Protein AF-A0A8J4BAT3-F1 (afdb_monomer_lite)

Foldseek 3Di:
DWPLVVQQVVLLVQCVPQDDDVSNLVSLVSLLVSLDVVNGPGAADDQVVCLVRLLVSLVVQLPDGDLVSLLSVLQSLLSNLQRHLYPSSLVSSVVSLVSQCPDPDVSSVVSSVVSVVSSVVSVVVNVVVCDDPDDPPPDDDDD

Organism: NCBI:txid51714

Radius of gyration: 18.03 Å; chains: 1; bounding box: 40×25×73 Å

Structure (mmCIF, N/CA/C/O backbone):
data_AF-A0A8J4BAT3-F1
#
_entry.id   AF-A0A8J4BAT3-F1
#
loop_
_atom_site.group_PDB
_atom_site.id
_atom_site.type_symbol
_atom_site.label_atom_id
_atom_site.label_alt_id
_atom_site.label_comp_id
_atom_site.label_asym_id
_atom_site.label_entity_id
_atom_site.label_seq_id
_atom_site.pdbx_PDB_ins_code
_atom_site.Cartn_x
_atom_site.Cartn_y
_atom_site.Cartn_z
_atom_site.occupancy
_atom_site.B_iso_or_equiv
_atom_site.auth_seq_id
_atom_site.auth_comp_id
_atom_site.auth_asym_id
_atom_site.auth_atom_id
_atom_site.pdbx_PDB_model_num
ATOM 1 N N . MET A 1 1 ? 23.578 3.776 -5.104 1.00 40.59 1 MET A N 1
ATOM 2 C CA . MET A 1 1 ? 22.374 3.358 -4.352 1.00 40.59 1 MET A CA 1
ATOM 3 C C . MET A 1 1 ? 21.469 4.572 -4.241 1.00 40.59 1 MET A C 1
ATOM 5 O O . MET A 1 1 ? 21.945 5.602 -3.787 1.00 40.59 1 MET A O 1
ATOM 9 N N . THR A 1 2 ? 20.240 4.503 -4.755 1.00 49.38 2 THR A N 1
ATOM 10 C CA . THR A 1 2 ? 19.296 5.637 -4.777 1.00 49.38 2 THR A CA 1
ATOM 11 C C . THR A 1 2 ? 18.924 6.069 -3.351 1.00 49.38 2 THR A C 1
ATOM 13 O O . THR A 1 2 ? 18.876 5.228 -2.456 1.00 49.38 2 THR A O 1
ATOM 16 N N . ALA A 1 3 ? 18.657 7.359 -3.107 1.00 52.66 3 ALA A N 1
ATOM 17 C CA . ALA A 1 3 ? 18.306 7.875 -1.771 1.00 52.66 3 ALA A CA 1
ATOM 18 C C . ALA A 1 3 ? 17.098 7.147 -1.137 1.00 52.66 3 ALA A C 1
ATOM 20 O O . ALA A 1 3 ? 17.026 6.953 0.077 1.00 52.66 3 ALA A O 1
ATOM 21 N N . ILE A 1 4 ? 16.202 6.651 -1.989 1.00 54.69 4 ILE A N 1
ATOM 22 C CA . ILE A 1 4 ? 15.075 5.770 -1.677 1.00 54.69 4 ILE A CA 1
ATOM 23 C C . ILE A 1 4 ? 15.504 4.475 -0.969 1.00 54.69 4 ILE A C 1
ATOM 25 O O . ILE A 1 4 ? 14.880 4.084 0.017 1.00 54.69 4 ILE A O 1
ATOM 29 N N . HIS A 1 5 ? 16.582 3.825 -1.423 1.00 51.94 5 HIS A N 1
ATOM 30 C CA . HIS A 1 5 ? 17.094 2.591 -0.811 1.00 51.94 5 HIS A CA 1
ATOM 31 C C . HIS A 1 5 ? 17.607 2.791 0.613 1.00 51.94 5 HIS A C 1
ATOM 33 O O . HIS A 1 5 ? 17.673 1.830 1.371 1.00 51.94 5 HIS A O 1
ATOM 39 N N . ILE A 1 6 ? 17.982 4.018 0.971 1.00 55.94 6 ILE A N 1
ATOM 40 C CA . ILE A 1 6 ? 18.502 4.352 2.299 1.00 55.94 6 ILE A CA 1
ATOM 41 C C . ILE A 1 6 ? 17.352 4.762 3.229 1.00 55.94 6 ILE A C 1
ATOM 43 O O . ILE A 1 6 ? 17.382 4.457 4.418 1.00 55.94 6 ILE A O 1
ATOM 47 N N . ARG A 1 7 ? 16.316 5.427 2.696 1.00 64.00 7 ARG A N 1
ATOM 48 C CA . ARG A 1 7 ? 15.205 5.982 3.486 1.00 64.00 7 ARG A CA 1
ATOM 49 C C . ARG A 1 7 ? 14.048 5.014 3.722 1.00 64.00 7 ARG A C 1
ATOM 51 O O . ARG A 1 7 ? 13.457 5.053 4.795 1.00 64.00 7 ARG A O 1
ATOM 58 N N . LEU A 1 8 ? 13.711 4.150 2.764 1.00 69.31 8 LEU A N 1
ATOM 59 C CA . LEU A 1 8 ? 12.570 3.239 2.913 1.00 69.31 8 LEU A CA 1
ATOM 60 C C . LEU A 1 8 ? 12.765 2.154 3.987 1.00 69.31 8 LEU A C 1
ATOM 62 O O . LEU A 1 8 ? 11.829 1.958 4.759 1.00 69.31 8 LEU A O 1
ATOM 66 N N . PRO A 1 9 ? 13.924 1.469 4.108 1.00 70.94 9 PRO A N 1
ATOM 67 C CA . PRO A 1 9 ? 14.098 0.431 5.128 1.00 70.94 9 PRO A CA 1
ATOM 68 C C . PRO A 1 9 ? 13.812 0.893 6.571 1.00 70.94 9 PRO A C 1
ATOM 70 O O . PRO A 1 9 ? 13.026 0.224 7.243 1.00 70.94 9 PRO A O 1
ATOM 73 N N . PRO A 1 10 ? 14.354 2.028 7.067 1.00 75.62 10 PRO A N 1
ATOM 74 C CA . PRO A 1 10 ? 14.059 2.475 8.428 1.00 75.62 10 PRO A CA 1
ATOM 75 C C . PRO A 1 10 ? 12.598 2.906 8.610 1.00 75.62 10 PRO A C 1
ATOM 77 O O . PRO A 1 10 ? 12.048 2.720 9.690 1.00 75.62 10 PRO A O 1
ATOM 80 N N . LEU A 1 11 ? 11.939 3.429 7.570 1.00 77.62 11 LEU A N 1
ATOM 81 C CA . LEU A 1 11 ? 10.518 3.793 7.632 1.00 77.62 11 LEU A CA 1
ATOM 82 C C . LEU A 1 11 ? 9.598 2.564 7.652 1.00 77.62 11 LEU A C 1
ATOM 84 O O . LEU A 1 11 ? 8.587 2.558 8.350 1.00 77.62 11 LEU A O 1
ATOM 88 N N . VAL A 1 12 ? 9.963 1.507 6.923 1.00 78.00 12 VAL A N 1
ATOM 89 C CA . VAL A 1 12 ? 9.281 0.207 6.982 1.00 78.00 12 VAL A CA 1
ATOM 90 C C . VAL A 1 12 ? 9.428 -0.410 8.374 1.00 78.00 12 VAL A C 1
ATOM 92 O O . VAL A 1 12 ? 8.456 -0.941 8.907 1.00 78.00 12 VAL A O 1
ATOM 95 N N . GLU A 1 13 ? 10.608 -0.308 8.992 1.00 78.81 13 GLU A N 1
ATOM 96 C CA . GLU A 1 13 ? 10.821 -0.789 10.361 1.00 78.81 13 GLU A CA 1
ATOM 97 C C . GLU A 1 13 ? 10.030 0.030 11.387 1.00 78.81 13 GLU A C 1
ATOM 99 O O . GLU A 1 13 ? 9.460 -0.525 12.327 1.00 78.81 13 GLU A O 1
ATOM 104 N N . LEU A 1 14 ? 9.929 1.345 11.177 1.00 80.00 14 LEU A N 1
ATOM 105 C CA . LEU A 1 14 ? 9.112 2.237 11.998 1.00 80.00 14 LEU A CA 1
ATOM 106 C C . LEU A 1 14 ? 7.631 1.855 11.904 1.00 80.00 14 LEU A C 1
ATOM 108 O O . LEU A 1 14 ? 6.964 1.764 12.926 1.00 80.00 14 LEU A O 1
ATOM 112 N N . LEU A 1 15 ? 7.133 1.530 10.707 1.00 79.31 15 LEU A N 1
ATOM 113 C CA . LEU A 1 15 ? 5.771 1.021 10.536 1.00 79.31 15 LEU A CA 1
ATOM 114 C C . LEU A 1 15 ? 5.573 -0.354 11.194 1.00 79.31 15 LEU A C 1
ATOM 116 O O . LEU A 1 15 ? 4.536 -0.600 11.803 1.00 79.31 15 LEU A O 1
ATOM 120 N N . ARG A 1 16 ? 6.563 -1.250 11.107 1.00 80.00 16 ARG A N 1
ATOM 121 C CA . ARG A 1 16 ? 6.492 -2.584 11.728 1.00 80.00 16 ARG A CA 1
ATOM 122 C C . ARG A 1 16 ? 6.463 -2.508 13.255 1.00 80.00 16 ARG A C 1
ATOM 124 O O . ARG A 1 16 ? 5.759 -3.297 13.882 1.00 80.00 16 ARG A O 1
ATOM 131 N N . SER A 1 17 ? 7.221 -1.575 13.827 1.00 81.44 17 SER A N 1
ATOM 132 C CA . SER A 1 17 ? 7.344 -1.349 15.272 1.00 81.44 17 SER A CA 1
ATOM 133 C C . SER A 1 17 ? 6.321 -0.357 15.839 1.00 81.44 17 SER A C 1
ATOM 135 O O . SER A 1 17 ? 6.226 -0.216 17.059 1.00 81.44 17 SER A O 1
ATOM 137 N N . ALA A 1 18 ? 5.533 0.304 14.984 1.00 79.75 18 ALA A N 1
ATOM 138 C CA . ALA A 1 18 ? 4.502 1.242 15.403 1.00 79.75 18 ALA A CA 1
ATOM 139 C C . ALA A 1 18 ? 3.421 0.534 16.230 1.00 79.75 18 ALA A C 1
ATOM 141 O O . ALA A 1 18 ? 2.691 -0.333 15.740 1.00 79.75 18 ALA A O 1
ATOM 142 N N . SER A 1 19 ? 3.302 0.946 17.493 1.00 77.81 19 SER A N 1
ATOM 143 C CA . SER A 1 19 ? 2.234 0.524 18.394 1.00 77.81 19 SER A CA 1
ATOM 144 C C . SER A 1 19 ? 1.247 1.673 18.587 1.00 77.81 19 SER A C 1
ATOM 146 O O . SER A 1 19 ? 1.632 2.793 18.916 1.00 77.81 19 SER A O 1
ATOM 148 N N . GLY A 1 20 ? -0.032 1.391 18.350 1.00 82.19 20 GLY A N 1
ATOM 149 C CA . GLY A 1 20 ? -1.092 2.395 18.385 1.00 82.19 20 GLY A CA 1
ATOM 150 C C . GLY A 1 20 ? -1.370 3.047 17.028 1.00 82.19 20 GLY A C 1
ATOM 151 O O . GLY A 1 20 ? -0.528 3.093 16.132 1.00 82.19 20 GLY A O 1
ATOM 152 N N . GLU A 1 21 ? -2.595 3.543 16.896 1.00 84.62 21 GLU A N 1
ATOM 153 C CA . GLU A 1 21 ? -3.147 4.100 15.661 1.00 84.62 21 GLU A CA 1
ATOM 154 C C . GLU A 1 21 ? -2.366 5.320 15.154 1.00 84.62 21 GLU A C 1
ATOM 156 O O . GLU A 1 21 ? -1.953 5.343 13.995 1.00 84.62 21 GLU A O 1
ATOM 161 N N . ASP A 1 22 ? -2.075 6.291 16.022 1.00 85.50 22 ASP A N 1
ATOM 162 C CA . ASP A 1 22 ? -1.361 7.516 15.635 1.00 85.50 22 ASP A CA 1
ATOM 163 C C . ASP A 1 22 ? 0.055 7.231 15.119 1.00 85.50 22 ASP A C 1
ATOM 165 O O . ASP A 1 22 ? 0.511 7.832 14.142 1.00 85.50 22 ASP A O 1
ATOM 169 N N . ALA A 1 23 ? 0.750 6.272 15.738 1.00 84.62 23 ALA A N 1
ATOM 170 C CA . ALA A 1 23 ? 2.083 5.861 15.314 1.00 84.62 23 ALA A CA 1
ATOM 171 C C . ALA A 1 23 ? 2.042 5.185 13.935 1.00 84.62 23 ALA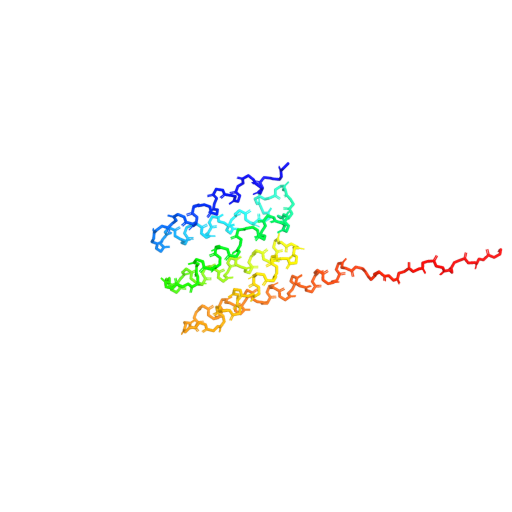 A C 1
ATOM 173 O O . ALA A 1 23 ? 2.876 5.482 13.079 1.00 84.62 23 ALA A O 1
ATOM 174 N N . GLN A 1 24 ? 1.046 4.325 13.693 1.00 84.94 24 GLN A N 1
ATOM 175 C CA . GLN A 1 24 ? 0.845 3.662 12.402 1.00 84.94 24 GLN A CA 1
ATOM 176 C C . GLN A 1 24 ? 0.482 4.663 11.301 1.00 84.94 24 GLN A C 1
ATOM 178 O O . GLN A 1 24 ? 1.036 4.604 10.203 1.00 84.94 24 GLN A O 1
ATOM 183 N N . LEU A 1 25 ? -0.400 5.623 11.592 1.00 85.88 25 LEU A N 1
ATOM 184 C CA . LEU A 1 25 ? -0.770 6.687 10.659 1.00 85.88 25 LEU A CA 1
ATOM 185 C C . LEU A 1 25 ? 0.421 7.588 10.322 1.00 85.88 25 LEU A C 1
ATOM 187 O O . LEU A 1 25 ? 0.647 7.885 9.148 1.00 85.88 25 LEU A O 1
ATOM 191 N N . SER A 1 26 ? 1.208 7.978 11.326 1.00 85.25 26 SER A N 1
ATOM 192 C CA . SER A 1 26 ? 2.417 8.785 11.139 1.00 85.25 26 SER A CA 1
ATOM 193 C C . SER A 1 26 ? 3.465 8.046 10.300 1.00 85.25 26 SER A C 1
ATOM 195 O O . SER A 1 26 ? 4.008 8.606 9.346 1.00 85.25 26 SER A O 1
ATOM 197 N N . ALA A 1 27 ? 3.680 6.755 10.574 1.00 85.12 27 ALA A N 1
ATOM 198 C CA . ALA A 1 27 ? 4.591 5.906 9.812 1.00 85.12 27 ALA A CA 1
ATOM 199 C C . ALA A 1 27 ? 4.150 5.735 8.348 1.00 85.12 27 ALA A C 1
ATOM 201 O O . ALA A 1 27 ? 4.961 5.890 7.431 1.00 85.12 27 ALA A O 1
ATOM 202 N N . LEU A 1 28 ? 2.857 5.481 8.107 1.00 84.25 28 LEU A N 1
ATOM 203 C CA . LEU A 1 28 ? 2.288 5.415 6.757 1.00 84.25 28 LEU A CA 1
ATOM 204 C C . LEU A 1 28 ? 2.432 6.748 6.019 1.00 84.25 28 LEU A C 1
ATOM 206 O O . LEU A 1 28 ? 2.770 6.761 4.837 1.00 84.25 28 LEU A O 1
ATOM 210 N N . ASN A 1 29 ? 2.219 7.873 6.702 1.00 84.62 29 ASN A N 1
ATOM 211 C CA . ASN A 1 29 ? 2.388 9.191 6.102 1.00 84.62 29 ASN A CA 1
ATOM 212 C C . ASN A 1 29 ? 3.856 9.470 5.739 1.00 84.62 29 ASN A C 1
ATOM 214 O O . ASN A 1 29 ? 4.142 9.930 4.636 1.00 84.62 29 ASN A O 1
ATOM 218 N N . ALA A 1 30 ? 4.800 9.115 6.614 1.00 82.69 30 ALA A N 1
ATOM 219 C CA . ALA A 1 30 ? 6.229 9.243 6.338 1.00 82.69 30 ALA A CA 1
ATOM 220 C C . ALA A 1 30 ? 6.665 8.387 5.134 1.00 82.69 30 ALA A C 1
ATOM 222 O O . ALA A 1 30 ? 7.424 8.856 4.285 1.00 82.69 30 ALA A O 1
ATOM 223 N N . LEU A 1 31 ? 6.133 7.165 5.008 1.00 80.44 31 LEU A N 1
ATOM 224 C CA . LEU A 1 31 ? 6.348 6.312 3.835 1.00 80.44 31 LEU A CA 1
ATOM 225 C C . LEU A 1 31 ? 5.763 6.923 2.557 1.00 80.44 31 LEU A C 1
ATOM 227 O O . LEU A 1 31 ? 6.408 6.875 1.512 1.00 80.44 31 LEU A O 1
ATOM 231 N N . ARG A 1 32 ? 4.571 7.526 2.623 1.00 80.56 32 ARG A N 1
ATOM 232 C CA . ARG A 1 32 ? 3.967 8.222 1.475 1.00 80.56 32 ARG A CA 1
ATOM 233 C C . ARG A 1 32 ? 4.815 9.401 1.012 1.00 80.56 32 ARG A C 1
ATOM 235 O O . ARG A 1 32 ? 5.066 9.504 -0.183 1.00 80.56 32 ARG A O 1
ATOM 242 N N . LEU A 1 33 ? 5.290 10.231 1.940 1.00 80.06 33 LEU A N 1
ATOM 243 C CA . LEU A 1 33 ? 6.163 11.371 1.636 1.00 80.06 33 LEU A CA 1
ATOM 244 C C . LEU A 1 33 ? 7.496 10.923 1.027 1.00 80.06 33 LEU A C 1
ATOM 246 O O . LEU A 1 33 ? 7.987 11.540 0.088 1.00 80.06 33 LEU A O 1
ATOM 250 N N . ALA A 1 34 ? 8.063 9.810 1.501 1.00 75.56 34 ALA A N 1
ATOM 251 C CA . ALA A 1 34 ? 9.282 9.244 0.922 1.00 75.56 34 ALA A CA 1
ATOM 252 C C . ALA A 1 34 ? 9.090 8.728 -0.520 1.00 75.56 34 ALA A C 1
ATOM 254 O O . ALA A 1 34 ? 10.053 8.655 -1.284 1.00 75.56 34 ALA A O 1
ATOM 255 N N . LEU A 1 35 ? 7.859 8.373 -0.901 1.00 73.31 35 LEU A N 1
ATOM 256 C CA . LEU A 1 35 ? 7.506 7.962 -2.261 1.00 73.31 35 LEU A CA 1
ATOM 257 C C . LEU A 1 35 ? 7.144 9.141 -3.173 1.00 73.31 35 LEU A C 1
ATOM 259 O O . LEU A 1 35 ? 6.986 8.928 -4.376 1.00 73.31 35 LEU A O 1
ATOM 263 N N . GLU A 1 36 ? 7.000 10.363 -2.650 1.00 71.12 36 GLU A N 1
ATOM 264 C CA . GLU A 1 36 ? 6.706 11.517 -3.495 1.00 71.12 36 GLU A CA 1
ATOM 265 C C . GLU A 1 36 ? 7.892 11.859 -4.412 1.00 71.12 36 GLU A C 1
ATOM 267 O O . GLU A 1 36 ? 9.046 11.889 -3.972 1.00 71.12 36 GLU A O 1
ATOM 272 N N . PRO A 1 37 ? 7.627 12.170 -5.694 1.00 59.78 37 PRO A N 1
ATOM 273 C CA . PRO A 1 37 ? 8.671 12.492 -6.664 1.00 59.78 37 PRO A CA 1
ATOM 274 C C . PRO A 1 37 ? 9.466 13.753 -6.289 1.00 59.78 37 PRO A C 1
ATOM 276 O O . PRO A 1 37 ? 10.636 13.858 -6.639 1.00 59.78 37 PRO A O 1
ATOM 279 N N . SER A 1 38 ? 8.873 14.671 -5.517 1.00 56.31 38 SER A N 1
ATOM 280 C CA . SER A 1 38 ? 9.517 15.877 -4.970 1.00 56.31 38 SER A CA 1
ATOM 281 C C . SER A 1 38 ? 10.653 15.578 -3.981 1.00 56.31 38 SER A C 1
ATOM 283 O O . SER A 1 38 ? 11.536 16.412 -3.800 1.00 56.31 38 SER A O 1
ATOM 285 N N . CYS A 1 39 ? 10.653 14.398 -3.352 1.00 51.22 39 CYS A N 1
ATOM 286 C CA . CYS A 1 39 ? 11.713 13.937 -2.450 1.00 51.22 39 CYS A CA 1
ATOM 287 C C . CYS A 1 39 ? 12.763 13.054 -3.144 1.00 51.22 39 CYS A C 1
ATOM 289 O O . CYS A 1 39 ? 13.756 12.683 -2.509 1.00 51.22 39 CYS A O 1
ATOM 291 N N . ASN A 1 40 ? 12.552 12.705 -4.418 1.00 52.41 40 ASN A N 1
ATOM 292 C CA . ASN A 1 40 ? 13.309 11.683 -5.127 1.00 52.41 40 ASN A CA 1
ATOM 293 C C . ASN A 1 40 ? 14.091 12.266 -6.309 1.00 52.41 40 ASN A C 1
ATOM 295 O O . ASN A 1 40 ? 13.736 12.060 -7.465 1.00 52.41 40 ASN A O 1
ATOM 299 N N . ASP A 1 41 ? 15.273 12.818 -6.024 1.00 51.03 41 ASP A N 1
ATOM 300 C CA . ASP A 1 41 ? 16.366 12.998 -7.004 1.00 51.03 41 ASP A CA 1
ATOM 301 C C . ASP A 1 41 ? 16.913 11.648 -7.540 1.00 51.03 41 ASP A C 1
ATOM 303 O O . ASP A 1 41 ? 18.012 11.554 -8.082 1.00 51.03 41 ASP A O 1
ATOM 307 N N . SER A 1 42 ? 16.215 10.532 -7.304 1.00 52.28 42 SER A N 1
ATOM 308 C CA . SER A 1 42 ? 16.778 9.183 -7.367 1.00 52.28 42 SER A CA 1
ATOM 309 C C . SER A 1 42 ? 15.806 8.126 -7.906 1.00 52.28 42 SER A C 1
ATOM 311 O O . SER A 1 42 ? 15.703 7.062 -7.309 1.00 52.28 42 SER A O 1
ATOM 313 N N . GLY A 1 43 ? 15.137 8.380 -9.035 1.00 54.56 43 GLY A N 1
ATOM 314 C CA . GLY A 1 43 ? 14.447 7.354 -9.842 1.00 54.56 43 GLY A CA 1
ATOM 315 C C . GLY A 1 43 ? 13.338 6.537 -9.139 1.00 54.56 43 GLY A C 1
ATOM 316 O O . GLY A 1 43 ? 13.042 6.754 -7.969 1.00 54.56 43 GLY A O 1
ATOM 317 N N . PRO A 1 44 ? 12.673 5.604 -9.845 1.00 59.97 44 PRO A N 1
ATOM 318 C CA . PRO A 1 44 ? 11.668 4.722 -9.242 1.00 59.97 44 PRO A CA 1
ATOM 319 C C . PRO A 1 44 ? 12.317 3.701 -8.288 1.00 59.97 44 PRO A C 1
ATOM 321 O O . PRO A 1 44 ? 13.450 3.267 -8.516 1.00 59.97 44 PRO A O 1
ATOM 324 N N . CYS A 1 45 ? 11.606 3.278 -7.230 1.00 62.34 45 CYS A N 1
ATOM 325 C CA . CYS A 1 45 ? 12.101 2.193 -6.367 1.00 62.34 45 CYS A CA 1
ATOM 326 C C . CYS A 1 45 ? 12.229 0.896 -7.193 1.00 62.34 45 CYS A C 1
ATOM 328 O O . CYS A 1 45 ? 11.344 0.614 -7.999 1.00 62.34 45 CYS A O 1
ATOM 330 N N . PRO A 1 46 ? 13.263 0.065 -7.000 1.00 65.25 46 PRO A N 1
ATOM 331 C CA . PRO A 1 46 ? 13.353 -1.212 -7.706 1.00 65.25 46 PRO A CA 1
ATOM 332 C C . PRO A 1 46 ? 12.329 -2.238 -7.205 1.00 65.25 46 PRO A C 1
ATOM 334 O O . PRO A 1 46 ? 11.915 -2.214 -6.044 1.00 65.25 46 PRO A O 1
ATOM 337 N N . ASP A 1 47 ? 11.906 -3.134 -8.101 1.00 66.88 47 ASP A N 1
ATOM 338 C CA . ASP A 1 47 ? 10.841 -4.124 -7.861 1.00 66.88 47 ASP A CA 1
ATOM 339 C C . ASP A 1 47 ? 11.206 -5.135 -6.767 1.00 66.88 47 ASP A C 1
ATOM 341 O O . ASP A 1 47 ? 10.415 -5.370 -5.854 1.00 66.88 47 ASP A O 1
ATOM 345 N N . ASP A 1 48 ? 12.446 -5.630 -6.777 1.00 66.69 48 ASP A N 1
ATOM 346 C CA . ASP A 1 48 ? 12.935 -6.608 -5.796 1.00 66.69 48 ASP A CA 1
ATOM 347 C C . ASP A 1 48 ? 12.862 -6.077 -4.361 1.00 66.69 48 ASP A C 1
ATOM 349 O O . ASP A 1 48 ? 12.515 -6.799 -3.429 1.00 66.69 48 ASP A O 1
ATOM 353 N N . PHE A 1 49 ? 13.142 -4.784 -4.177 1.00 69.44 49 PHE A N 1
ATOM 354 C CA . PHE A 1 49 ? 13.078 -4.159 -2.865 1.00 69.44 49 PHE A CA 1
ATOM 355 C C . PHE A 1 49 ? 11.637 -4.119 -2.352 1.00 69.44 49 PHE A C 1
ATOM 357 O O . PHE A 1 49 ? 11.388 -4.523 -1.220 1.00 69.44 49 PHE A O 1
ATOM 364 N N . VAL A 1 50 ? 10.678 -3.706 -3.185 1.00 69.62 50 VAL A N 1
ATOM 365 C CA . VAL A 1 50 ? 9.254 -3.657 -2.814 1.00 69.62 50 VAL A CA 1
ATOM 366 C C . VAL A 1 50 ? 8.710 -5.052 -2.501 1.00 69.62 50 VAL A C 1
ATOM 368 O O . VAL A 1 50 ? 8.024 -5.220 -1.494 1.00 69.62 50 VAL A O 1
ATOM 371 N N . ALA A 1 51 ? 9.087 -6.067 -3.281 1.00 69.62 51 ALA A N 1
ATOM 372 C CA . ALA A 1 51 ? 8.671 -7.451 -3.056 1.00 69.62 51 ALA A CA 1
ATOM 373 C C . ALA A 1 51 ? 9.092 -8.003 -1.678 1.00 69.62 51 ALA A C 1
ATOM 375 O O . ALA A 1 51 ? 8.383 -8.828 -1.106 1.00 69.62 51 ALA A O 1
ATOM 376 N N . THR A 1 52 ? 10.211 -7.534 -1.112 1.00 73.75 52 THR A N 1
ATOM 377 C CA . THR A 1 52 ? 10.720 -8.059 0.170 1.00 73.75 52 THR A CA 1
ATOM 378 C C . THR A 1 52 ? 9.942 -7.598 1.403 1.00 73.75 52 THR A C 1
ATOM 380 O O . THR A 1 52 ? 9.831 -8.356 2.365 1.00 73.75 52 THR A O 1
ATOM 383 N N . TRP A 1 53 ? 9.393 -6.379 1.408 1.00 74.00 53 TRP A N 1
ATOM 384 C CA . TRP A 1 53 ? 8.744 -5.815 2.601 1.00 74.00 53 TRP A CA 1
ATOM 385 C C . TRP A 1 53 ? 7.241 -5.593 2.447 1.00 74.00 53 TRP A C 1
ATOM 387 O O . TRP A 1 53 ? 6.513 -5.677 3.440 1.00 74.00 53 TRP A O 1
ATOM 397 N N . LEU A 1 54 ? 6.765 -5.328 1.226 1.00 76.00 54 LEU A N 1
ATOM 398 C CA . LEU A 1 54 ? 5.373 -4.973 0.966 1.00 76.00 54 LEU A CA 1
ATOM 399 C C . LEU A 1 54 ? 4.392 -6.063 1.436 1.00 76.00 54 LEU A C 1
ATOM 401 O O . LEU A 1 54 ? 3.446 -5.712 2.139 1.00 76.00 54 LEU A O 1
ATOM 405 N N . PRO A 1 55 ? 4.609 -7.370 1.179 1.00 76.94 55 PRO A N 1
ATOM 406 C CA . PRO A 1 55 ? 3.687 -8.407 1.646 1.00 76.94 55 PRO A CA 1
ATOM 407 C C . PRO A 1 55 ? 3.545 -8.435 3.172 1.00 76.94 55 PRO A C 1
ATOM 409 O O . PRO A 1 55 ? 2.433 -8.550 3.684 1.00 76.94 55 PRO A O 1
ATOM 412 N N . GLY A 1 56 ? 4.657 -8.279 3.899 1.00 76.75 56 GLY A N 1
ATOM 413 C CA . GLY A 1 56 ? 4.667 -8.272 5.362 1.00 76.75 56 GLY A CA 1
ATOM 414 C C . GLY A 1 56 ? 3.939 -7.060 5.942 1.00 76.75 56 GLY A C 1
ATOM 415 O O . GLY A 1 56 ? 3.113 -7.210 6.840 1.00 76.75 56 GLY A O 1
ATOM 416 N N . VAL A 1 57 ? 4.181 -5.871 5.380 1.00 74.69 57 VAL A N 1
ATOM 417 C CA . VAL A 1 57 ? 3.492 -4.636 5.784 1.00 74.69 57 VAL A CA 1
ATOM 418 C C . VAL A 1 57 ? 1.991 -4.734 5.530 1.00 74.69 57 VAL A C 1
ATOM 420 O O . VAL A 1 57 ? 1.201 -4.434 6.426 1.00 74.69 57 VAL A O 1
ATOM 423 N N . LEU A 1 58 ? 1.597 -5.185 4.335 1.00 74.69 58 LEU A N 1
ATOM 424 C CA . LEU A 1 58 ? 0.193 -5.328 3.956 1.00 74.69 58 LEU A CA 1
ATOM 425 C C . LEU A 1 58 ? -0.518 -6.359 4.835 1.00 74.69 58 LEU A C 1
ATOM 427 O O . LEU A 1 58 ? -1.636 -6.107 5.271 1.00 74.69 58 LEU A O 1
ATOM 431 N N . MET A 1 59 ? 0.132 -7.485 5.144 1.00 75.06 59 MET A N 1
ATOM 432 C CA . MET A 1 59 ? -0.458 -8.512 6.001 1.00 75.06 59 MET A CA 1
ATOM 433 C C . MET A 1 59 ? -0.633 -8.048 7.441 1.00 75.06 59 MET A C 1
ATOM 435 O O . MET A 1 59 ? -1.700 -8.244 8.021 1.00 75.06 59 MET A O 1
ATOM 439 N N . GLN A 1 60 ? 0.383 -7.388 7.996 1.00 74.88 60 GLN A N 1
ATOM 440 C CA . GLN A 1 60 ? 0.310 -6.832 9.342 1.00 74.88 60 GLN A CA 1
ATOM 441 C C . GLN A 1 60 ? -0.800 -5.786 9.448 1.00 74.88 60 GLN A C 1
ATOM 443 O O . GLN A 1 60 ? -1.454 -5.729 10.482 1.00 74.88 60 GLN A O 1
ATOM 448 N N . HIS A 1 61 ? -1.043 -5.008 8.383 1.00 70.94 61 HIS A N 1
ATOM 449 C CA . HIS A 1 61 ? -1.960 -3.870 8.421 1.00 70.94 61 HIS A CA 1
ATOM 450 C C . HIS A 1 61 ? -3.419 -4.169 8.014 1.00 70.94 61 HIS A C 1
ATOM 452 O O . HIS A 1 61 ? -4.256 -3.265 7.982 1.00 70.94 61 HIS A O 1
ATOM 458 N N . GLN A 1 62 ? -3.742 -5.434 7.717 1.00 67.94 62 GLN A N 1
ATOM 459 C CA . GLN A 1 62 ? -5.081 -5.866 7.290 1.00 67.94 62 GLN A CA 1
ATOM 460 C C . GLN A 1 62 ? -5.933 -6.483 8.408 1.00 67.94 62 GLN A C 1
ATOM 462 O O . GLN A 1 62 ? -7.159 -6.443 8.317 1.00 67.94 62 GLN A O 1
ATOM 467 N N . ALA A 1 63 ? -5.329 -7.032 9.466 1.00 63.56 63 ALA A N 1
ATOM 468 C CA . ALA A 1 63 ? -6.060 -7.705 10.540 1.00 63.56 63 ALA A CA 1
ATOM 469 C C . ALA A 1 63 ? -6.111 -6.845 11.816 1.00 63.56 63 ALA A C 1
ATOM 471 O O . ALA A 1 63 ? -5.075 -6.466 12.348 1.00 63.56 63 ALA A O 1
ATOM 472 N N . ASN A 1 64 ? -7.317 -6.588 12.339 1.00 63.28 64 ASN A N 1
ATOM 473 C CA . ASN A 1 64 ? -7.565 -5.977 13.660 1.00 63.28 64 ASN A CA 1
ATOM 474 C C . ASN A 1 64 ? -7.006 -4.558 13.890 1.00 63.28 64 ASN A C 1
ATOM 476 O O . ASN A 1 64 ? -6.502 -4.259 14.970 1.00 63.28 64 ASN A O 1
ATOM 480 N N . ILE A 1 65 ? -7.125 -3.664 12.908 1.00 78.75 65 ILE A N 1
ATOM 48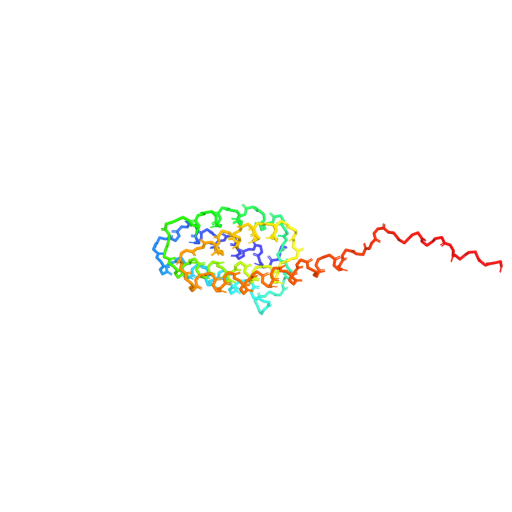1 C CA . ILE A 1 65 ? -6.655 -2.266 13.028 1.00 78.75 65 ILE A CA 1
ATOM 482 C C . ILE A 1 65 ? -7.815 -1.299 12.846 1.00 78.75 65 ILE A C 1
ATOM 484 O O . ILE A 1 65 ? -8.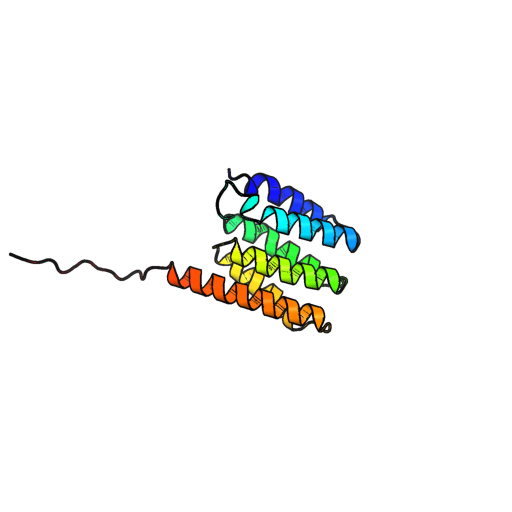854 -1.702 12.333 1.00 78.75 65 ILE A O 1
ATOM 488 N N . SER A 1 66 ? -7.673 -0.039 13.255 1.00 87.50 66 SER A N 1
ATOM 489 C CA . SER A 1 66 ? -8.686 0.997 13.041 1.00 87.50 66 SER A CA 1
ATOM 490 C C . SER A 1 66 ? -9.030 1.182 11.555 1.00 87.50 66 SER A C 1
ATOM 492 O O . SER A 1 66 ? -8.242 0.882 10.650 1.00 87.50 66 SER A O 1
ATOM 494 N N . SER A 1 67 ? -10.231 1.695 11.282 1.00 87.31 67 SER A N 1
ATOM 495 C CA . SER A 1 67 ? -10.657 2.040 9.919 1.00 87.31 67 SER A CA 1
ATOM 496 C C . SER A 1 67 ? -9.756 3.090 9.269 1.00 87.31 67 SER A C 1
ATOM 498 O O . SER A 1 67 ? -9.613 3.107 8.046 1.00 87.31 67 SER A O 1
ATOM 500 N N . ASP A 1 68 ? -9.131 3.952 10.067 1.00 88.94 68 ASP A N 1
ATOM 501 C CA . ASP A 1 68 ? -8.327 5.061 9.565 1.00 88.94 68 ASP A CA 1
ATOM 502 C C . ASP A 1 68 ? -6.970 4.578 9.076 1.00 88.94 68 ASP A C 1
ATOM 504 O O . ASP A 1 68 ? -6.535 4.979 7.994 1.00 88.94 68 ASP A O 1
ATOM 508 N N . VAL A 1 69 ? -6.359 3.625 9.782 1.00 87.44 69 VAL A N 1
ATOM 509 C CA . VAL A 1 69 ? -5.133 2.967 9.321 1.00 87.44 69 VAL A CA 1
ATOM 510 C C . VAL A 1 69 ? -5.395 2.176 8.043 1.00 87.44 69 VAL A C 1
ATOM 512 O O . VAL A 1 69 ? -4.621 2.294 7.095 1.00 87.44 69 VAL A O 1
ATOM 515 N N . ARG A 1 70 ? -6.513 1.442 7.946 1.00 88.81 70 ARG A N 1
ATOM 516 C CA . ARG A 1 70 ? -6.867 0.694 6.721 1.00 88.81 70 ARG A CA 1
ATOM 517 C C . ARG A 1 70 ? -7.130 1.614 5.526 1.00 88.81 70 ARG A C 1
ATOM 519 O O . ARG A 1 70 ? -6.709 1.321 4.408 1.00 88.81 70 ARG A O 1
ATOM 526 N N . ARG A 1 71 ? -7.768 2.762 5.756 1.00 90.50 71 ARG A N 1
ATOM 527 C CA . ARG A 1 71 ? -7.949 3.812 4.743 1.00 90.50 71 ARG A CA 1
ATOM 528 C C . ARG A 1 71 ? -6.610 4.428 4.321 1.00 90.50 71 ARG A C 1
ATOM 530 O O . ARG A 1 71 ? -6.354 4.571 3.128 1.00 90.50 71 ARG A O 1
ATOM 537 N N . SER A 1 72 ? -5.734 4.743 5.273 1.00 89.56 72 SER A N 1
ATOM 538 C CA . SER A 1 72 ? -4.391 5.260 4.984 1.00 89.56 72 SER A CA 1
ATOM 539 C C . SER A 1 72 ? -3.539 4.237 4.220 1.00 89.56 72 SER A C 1
ATOM 541 O O . SER A 1 72 ? -2.841 4.601 3.273 1.00 89.56 72 SER A O 1
ATOM 543 N N . LEU A 1 73 ? -3.676 2.946 4.544 1.00 87.69 73 LEU A N 1
ATOM 544 C CA . LEU A 1 73 ? -3.049 1.832 3.832 1.00 87.69 73 LEU A CA 1
ATOM 545 C C . LEU A 1 73 ? -3.530 1.740 2.378 1.00 87.69 73 LEU A C 1
ATOM 547 O O . LEU A 1 73 ? -2.703 1.570 1.480 1.00 87.69 73 LEU A O 1
ATOM 551 N N . ALA A 1 74 ? -4.837 1.884 2.124 1.00 89.12 74 ALA A N 1
ATOM 552 C CA . ALA A 1 74 ? -5.382 1.924 0.765 1.00 89.12 74 ALA A CA 1
ATOM 553 C C . ALA A 1 74 ? -4.746 3.062 -0.049 1.00 89.12 74 ALA A C 1
ATOM 555 O O . ALA A 1 74 ? -4.221 2.840 -1.142 1.00 89.12 74 ALA A O 1
ATOM 556 N N . ALA A 1 75 ? -4.717 4.265 0.521 1.00 88.81 75 ALA A N 1
ATOM 557 C CA . ALA A 1 75 ? -4.166 5.441 -0.137 1.00 88.81 75 ALA A CA 1
ATOM 558 C C . ALA A 1 75 ? -2.642 5.341 -0.359 1.00 88.81 75 ALA A C 1
ATOM 560 O O . ALA A 1 75 ? -2.143 5.706 -1.424 1.00 88.81 75 ALA A O 1
ATOM 561 N N . PHE A 1 76 ? -1.897 4.786 0.603 1.00 87.44 76 PHE A N 1
ATOM 562 C CA . PHE A 1 76 ? -0.479 4.456 0.439 1.00 87.44 76 PHE A CA 1
ATOM 563 C C . PHE A 1 76 ? -0.259 3.457 -0.700 1.00 87.44 76 PHE A C 1
ATOM 565 O O . PHE A 1 76 ? 0.596 3.677 -1.553 1.00 87.44 76 PHE A O 1
ATOM 572 N N . THR A 1 77 ? -1.064 2.394 -0.754 1.00 86.44 77 THR A N 1
ATOM 573 C CA . THR A 1 77 ? -0.975 1.366 -1.799 1.00 86.44 77 THR A CA 1
ATOM 574 C C . THR A 1 77 ? -1.211 1.969 -3.187 1.00 86.44 77 THR A C 1
ATOM 576 O O . THR A 1 77 ? -0.483 1.651 -4.124 1.00 86.44 77 THR A O 1
ATOM 579 N N . GLY A 1 78 ? -2.170 2.894 -3.309 1.00 86.38 78 GLY A N 1
ATOM 580 C CA . GLY A 1 78 ? -2.416 3.664 -4.532 1.00 86.38 78 GLY A CA 1
ATOM 581 C C . GLY A 1 78 ? -1.250 4.577 -4.932 1.00 86.38 78 GLY A C 1
ATOM 582 O O . GLY A 1 78 ? -0.919 4.670 -6.112 1.00 86.38 78 GLY A O 1
ATOM 583 N N . GLN A 1 79 ? -0.590 5.222 -3.968 1.00 84.19 79 GLN A N 1
ATOM 584 C CA . GLN A 1 79 ? 0.593 6.051 -4.229 1.00 84.19 79 GLN A CA 1
ATOM 585 C C . GLN A 1 79 ? 1.800 5.201 -4.646 1.00 84.19 79 GLN A C 1
ATOM 587 O O . GLN A 1 79 ? 2.553 5.591 -5.540 1.00 84.19 79 GLN A O 1
ATOM 592 N N . LEU A 1 80 ? 1.976 4.036 -4.022 1.00 82.19 80 LEU A N 1
ATOM 593 C CA . LEU A 1 80 ? 3.059 3.113 -4.336 1.00 82.19 80 LEU A CA 1
ATOM 594 C C . LEU A 1 80 ? 2.997 2.684 -5.802 1.00 82.19 80 LEU A C 1
ATOM 596 O O . LEU A 1 80 ? 3.991 2.827 -6.500 1.00 82.19 80 LEU A O 1
ATOM 600 N N . VAL A 1 81 ? 1.829 2.261 -6.298 1.00 83.44 81 VAL A N 1
ATOM 601 C CA . VAL A 1 81 ? 1.674 1.823 -7.700 1.00 83.44 81 VAL A CA 1
ATOM 602 C C . VAL A 1 81 ? 1.851 2.945 -8.726 1.00 83.44 81 VAL A C 1
ATOM 604 O O . VAL A 1 81 ? 2.165 2.663 -9.873 1.00 83.44 81 VAL A O 1
ATOM 607 N N . ILE A 1 82 ? 1.669 4.215 -8.349 1.00 79.44 82 ILE A N 1
ATOM 608 C CA . ILE A 1 82 ? 1.934 5.350 -9.253 1.00 79.44 82 ILE A CA 1
ATOM 609 C C . ILE A 1 82 ? 3.436 5.598 -9.394 1.00 79.44 82 ILE A C 1
ATOM 611 O O . ILE A 1 82 ? 3.914 5.877 -10.491 1.00 79.44 82 ILE A O 1
ATOM 615 N N . ASN A 1 83 ? 4.173 5.519 -8.286 1.00 74.56 83 ASN A N 1
ATOM 616 C CA . ASN A 1 83 ? 5.598 5.864 -8.245 1.00 74.56 83 ASN A CA 1
ATOM 617 C C . ASN A 1 83 ? 6.512 4.643 -8.420 1.00 74.56 83 ASN A C 1
ATOM 619 O O . ASN A 1 83 ? 7.737 4.757 -8.347 1.00 74.56 83 ASN A O 1
ATOM 623 N N . HIS A 1 84 ? 5.923 3.469 -8.651 1.00 71.44 84 HIS A N 1
ATOM 624 C CA . HIS A 1 84 ? 6.623 2.206 -8.814 1.00 71.44 84 HIS A CA 1
ATOM 625 C C . HIS A 1 84 ? 6.197 1.505 -10.102 1.00 71.44 84 HIS A C 1
ATOM 627 O O . HIS A 1 84 ? 5.014 1.411 -10.413 1.00 71.44 84 HIS A O 1
ATOM 633 N N . THR A 1 85 ? 7.175 1.009 -10.857 1.00 62.22 85 THR A N 1
ATOM 634 C CA . THR A 1 85 ? 6.981 0.407 -12.186 1.00 62.22 85 THR A CA 1
ATOM 635 C C . THR A 1 85 ? 7.238 -1.103 -12.198 1.00 62.22 85 THR A C 1
ATOM 637 O O . THR A 1 85 ? 7.495 -1.692 -13.247 1.00 62.22 85 THR A O 1
ATOM 640 N N . GLY A 1 86 ? 7.199 -1.752 -11.037 1.00 73.62 86 GLY A N 1
ATOM 641 C CA . GLY A 1 86 ? 7.463 -3.178 -10.909 1.00 73.62 86 GLY A CA 1
ATOM 642 C C . GLY A 1 86 ? 6.206 -4.046 -10.940 1.00 73.62 86 GLY A C 1
ATOM 643 O O . GLY A 1 86 ? 5.132 -3.645 -10.486 1.00 73.62 86 GLY A O 1
ATOM 644 N N . VAL A 1 87 ? 6.334 -5.262 -11.476 1.00 81.56 87 VAL A N 1
ATOM 645 C CA . VAL A 1 87 ? 5.210 -6.207 -11.575 1.00 81.56 87 VAL A CA 1
ATOM 646 C C . VAL A 1 87 ? 4.869 -6.770 -10.196 1.00 81.56 87 VAL A C 1
ATOM 648 O O . VAL A 1 87 ? 3.688 -6.929 -9.888 1.00 81.56 87 VAL A O 1
ATOM 651 N N . GLN A 1 88 ? 5.869 -7.023 -9.342 1.00 77.88 88 GLN A N 1
ATOM 652 C CA . GLN A 1 88 ? 5.627 -7.538 -7.988 1.00 77.88 88 GLN A CA 1
ATOM 653 C C . GLN A 1 88 ? 4.909 -6.504 -7.122 1.00 77.88 88 GLN A C 1
ATOM 655 O O . GLN A 1 88 ? 3.955 -6.848 -6.418 1.00 77.88 88 GLN A O 1
ATOM 660 N N . GLY A 1 89 ? 5.298 -5.229 -7.238 1.00 77.50 89 GLY A N 1
ATOM 661 C CA . GLY A 1 89 ? 4.585 -4.113 -6.612 1.00 77.50 89 GLY A CA 1
ATOM 662 C C . GLY A 1 89 ? 3.094 -4.123 -6.957 1.00 77.50 89 GLY A C 1
ATOM 663 O O . GLY A 1 89 ? 2.253 -4.144 -6.060 1.00 77.50 89 GLY A O 1
ATOM 664 N N . ILE A 1 90 ? 2.753 -4.226 -8.247 1.00 84.25 90 ILE A N 1
ATOM 665 C CA . ILE A 1 90 ? 1.353 -4.281 -8.698 1.00 84.25 90 ILE A CA 1
ATOM 666 C C . ILE A 1 90 ? 0.615 -5.508 -8.160 1.00 84.25 90 ILE A C 1
ATOM 668 O O . ILE A 1 90 ? -0.510 -5.366 -7.687 1.00 84.25 90 ILE A O 1
ATOM 672 N N . VAL A 1 91 ? 1.212 -6.702 -8.210 1.00 85.81 91 VAL A N 1
ATOM 673 C CA . VAL A 1 91 ? 0.548 -7.943 -7.766 1.00 85.81 91 VAL A CA 1
ATOM 674 C C . VAL A 1 91 ? 0.203 -7.885 -6.276 1.00 85.81 91 VAL A C 1
ATOM 676 O O . VAL A 1 91 ? -0.935 -8.166 -5.889 1.00 85.81 91 VAL A O 1
ATOM 679 N N . HIS A 1 92 ? 1.148 -7.471 -5.433 1.00 84.19 92 HIS A N 1
ATOM 680 C CA . HIS A 1 92 ? 0.920 -7.366 -3.991 1.00 84.19 92 HIS A CA 1
ATOM 681 C C . HIS A 1 92 ? -0.043 -6.228 -3.634 1.00 84.19 92 HIS A C 1
ATOM 683 O O . HIS A 1 92 ? -0.924 -6.405 -2.787 1.00 84.19 92 HIS A O 1
ATOM 689 N N . SER A 1 93 ? 0.057 -5.086 -4.320 1.00 86.31 93 SER A N 1
ATOM 690 C CA . SER A 1 93 ? -0.897 -3.985 -4.178 1.00 86.31 93 SER A CA 1
ATOM 691 C C . SER A 1 93 ? -2.312 -4.388 -4.600 1.00 86.31 93 SER A C 1
ATOM 693 O O . SER A 1 93 ? -3.267 -4.049 -3.904 1.00 86.31 93 SER A O 1
ATOM 695 N N . ALA A 1 94 ? -2.465 -5.160 -5.681 1.00 88.81 94 ALA A N 1
ATOM 696 C CA . ALA A 1 94 ? -3.760 -5.659 -6.140 1.00 88.81 94 ALA A CA 1
ATOM 697 C C . ALA A 1 94 ? -4.397 -6.591 -5.108 1.00 88.81 94 ALA A C 1
ATOM 699 O O . ALA A 1 94 ? -5.578 -6.439 -4.798 1.00 88.81 94 ALA A O 1
ATOM 700 N N . ALA A 1 95 ? -3.614 -7.510 -4.535 1.00 87.19 95 ALA A N 1
ATOM 701 C CA . ALA A 1 95 ? -4.088 -8.406 -3.486 1.00 87.19 95 ALA A CA 1
ATOM 702 C C . ALA A 1 95 ? -4.559 -7.633 -2.242 1.00 87.19 95 ALA A C 1
ATOM 704 O O . ALA A 1 95 ? -5.634 -7.914 -1.715 1.00 87.19 95 ALA A O 1
ATOM 705 N N . CYS A 1 96 ? -3.809 -6.615 -1.804 1.00 86.75 96 CYS A N 1
ATOM 706 C CA . CYS A 1 96 ? -4.216 -5.776 -0.675 1.00 86.75 96 CYS A CA 1
ATOM 707 C C . CYS A 1 96 ? -5.497 -4.990 -0.950 1.00 86.75 96 CYS A C 1
ATOM 709 O O . CYS A 1 96 ? -6.432 -5.034 -0.149 1.00 86.75 96 CYS A O 1
ATOM 711 N N . LEU A 1 97 ? -5.569 -4.303 -2.092 1.00 89.00 97 LEU A N 1
ATOM 712 C CA . LEU A 1 97 ? -6.751 -3.522 -2.449 1.00 89.00 97 LEU A CA 1
ATOM 713 C C . LEU A 1 97 ? -7.983 -4.415 -2.609 1.00 89.00 97 LEU A C 1
ATOM 715 O O . LEU A 1 97 ? -9.057 -4.030 -2.162 1.00 89.00 97 LEU A O 1
ATOM 719 N N . ALA A 1 98 ? -7.834 -5.626 -3.151 1.00 89.81 98 ALA A N 1
ATOM 720 C CA . ALA A 1 98 ? -8.928 -6.590 -3.241 1.00 89.81 98 ALA A CA 1
ATOM 721 C C . ALA A 1 98 ? -9.489 -6.976 -1.860 1.00 89.81 98 ALA A C 1
ATOM 723 O O . ALA A 1 98 ? -10.706 -7.108 -1.716 1.00 89.81 98 ALA A O 1
ATOM 724 N N . THR A 1 99 ? -8.631 -7.113 -0.844 1.00 88.38 99 THR A N 1
ATOM 725 C CA . THR A 1 99 ? -9.063 -7.328 0.546 1.00 88.38 99 THR A CA 1
ATOM 726 C C . THR A 1 99 ? -9.775 -6.093 1.104 1.00 88.38 99 THR A C 1
ATOM 728 O O . THR A 1 99 ? -10.872 -6.216 1.642 1.00 88.38 99 THR A O 1
ATOM 731 N N . LEU A 1 100 ? -9.209 -4.894 0.926 1.00 88.75 100 LEU A N 1
ATOM 732 C CA . LEU A 1 100 ? -9.776 -3.637 1.444 1.00 88.75 100 LEU A CA 1
ATOM 733 C C . LEU A 1 100 ? -11.085 -3.223 0.752 1.00 88.75 100 LEU A C 1
ATOM 735 O O . LEU A 1 100 ? -11.933 -2.576 1.357 1.00 88.75 100 LEU A O 1
ATOM 739 N N . MET A 1 101 ? -11.300 -3.625 -0.501 1.00 90.62 101 MET A N 1
ATOM 740 C CA . MET A 1 101 ? -12.577 -3.428 -1.197 1.00 90.62 101 MET A CA 1
ATOM 741 C C . MET A 1 101 ? -13.717 -4.265 -0.602 1.00 90.62 101 MET A C 1
ATOM 743 O O . MET A 1 101 ? -14.882 -3.967 -0.856 1.00 90.62 101 MET A O 1
ATOM 747 N N . ARG A 1 102 ? -13.397 -5.299 0.182 1.00 89.44 102 ARG A N 1
ATOM 748 C CA . ARG A 1 102 ? -14.365 -6.128 0.915 1.00 89.44 102 ARG A CA 1
ATOM 749 C C . ARG A 1 102 ? -14.512 -5.695 2.378 1.00 89.44 102 ARG A C 1
ATOM 751 O O . ARG A 1 102 ? -15.085 -6.438 3.170 1.00 89.44 102 ARG A O 1
ATOM 758 N N . ASP A 1 103 ? -13.973 -4.533 2.749 1.00 89.50 103 ASP A N 1
ATOM 759 C CA . ASP A 1 103 ? -14.067 -4.008 4.110 1.00 89.50 103 ASP A CA 1
ATOM 760 C C . ASP A 1 103 ? -15.513 -3.649 4.483 1.00 89.50 103 ASP A C 1
ATOM 762 O O . ASP A 1 103 ? -16.297 -3.191 3.653 1.00 89.50 103 ASP A O 1
ATOM 766 N N . ASN A 1 104 ? -15.851 -3.794 5.765 1.00 89.44 104 ASN A N 1
ATOM 767 C CA . ASN A 1 104 ? -17.171 -3.438 6.291 1.00 89.44 104 ASN A CA 1
ATOM 768 C C . ASN A 1 104 ? -17.374 -1.916 6.412 1.00 89.44 104 ASN A C 1
ATOM 770 O O . ASN A 1 104 ? -18.493 -1.448 6.618 1.00 89.44 104 ASN A O 1
ATOM 774 N N . THR A 1 105 ? -16.299 -1.130 6.313 1.00 91.19 105 THR A N 1
ATOM 775 C CA . THR A 1 105 ? -16.325 0.322 6.486 1.00 91.19 105 THR A CA 1
ATOM 776 C C . THR A 1 105 ? -16.389 1.017 5.124 1.00 91.19 105 THR A C 1
ATOM 778 O O . THR A 1 105 ? -15.421 0.955 4.361 1.00 91.19 105 THR A O 1
ATOM 781 N N . PRO A 1 106 ? -17.456 1.773 4.813 1.00 90.19 106 PRO A N 1
ATOM 782 C CA . PRO A 1 106 ? -17.635 2.369 3.486 1.00 90.19 106 PRO A CA 1
ATOM 783 C C . PRO A 1 106 ? -16.530 3.375 3.125 1.00 90.19 106 PRO A C 1
ATOM 785 O O . PRO A 1 106 ? -16.150 3.487 1.961 1.00 90.19 106 PRO A O 1
ATOM 788 N N . GLY A 1 107 ? -15.967 4.079 4.115 1.00 90.81 107 GLY A N 1
ATOM 789 C CA . GLY A 1 107 ? -14.844 4.997 3.901 1.00 90.81 107 GLY A CA 1
ATOM 790 C C . GLY A 1 107 ? -13.564 4.300 3.428 1.00 90.81 107 GLY A C 1
ATOM 791 O O . GLY A 1 107 ? -12.843 4.852 2.601 1.00 90.81 107 GLY A O 1
ATOM 792 N N . VAL A 1 108 ? -13.310 3.076 3.902 1.00 90.00 108 VAL A N 1
ATOM 793 C CA . VAL A 1 108 ? -12.159 2.261 3.482 1.00 90.00 108 VAL A CA 1
ATOM 794 C C . VAL A 1 108 ? -12.373 1.753 2.060 1.00 90.00 108 VAL A C 1
ATOM 796 O O . VAL A 1 108 ? -11.484 1.894 1.224 1.00 90.00 108 VAL A O 1
ATOM 799 N N . VAL A 1 109 ? -13.574 1.247 1.757 1.00 92.69 109 VAL A N 1
ATOM 800 C CA . VAL A 1 109 ? -13.927 0.754 0.416 1.00 92.69 109 VAL A CA 1
ATOM 801 C C . VAL A 1 109 ? -13.800 1.860 -0.630 1.00 92.69 109 VAL A C 1
ATOM 803 O O . VAL A 1 109 ? -13.214 1.640 -1.689 1.00 92.69 109 VAL A O 1
ATOM 806 N N . LYS A 1 110 ? -14.292 3.070 -0.332 1.00 93.50 110 LYS A N 1
ATOM 807 C CA . LYS A 1 110 ? -14.179 4.222 -1.237 1.00 93.50 110 LYS A CA 1
ATOM 808 C C . LYS A 1 110 ? -12.719 4.526 -1.581 1.00 93.50 110 LYS A C 1
ATOM 810 O O . LYS A 1 110 ? -12.396 4.701 -2.753 1.00 93.50 110 LYS A O 1
ATOM 815 N N . GLU A 1 111 ? -11.848 4.560 -0.578 1.00 92.94 111 GLU A N 1
ATOM 816 C CA . GLU A 1 111 ? -10.424 4.827 -0.787 1.00 92.94 111 GLU A CA 1
ATOM 817 C C . GLU A 1 111 ? -9.738 3.686 -1.552 1.00 92.94 111 GLU A C 1
ATOM 819 O O . GLU A 1 111 ? -8.955 3.932 -2.467 1.00 92.94 111 GLU A O 1
ATOM 824 N N . ALA A 1 112 ? -10.087 2.433 -1.245 1.00 91.69 112 ALA A N 1
ATOM 825 C CA . ALA A 1 112 ? -9.569 1.264 -1.948 1.00 91.69 112 ALA A CA 1
ATOM 826 C C . ALA A 1 112 ? -9.937 1.276 -3.440 1.00 91.69 112 ALA A C 1
ATOM 828 O O . ALA A 1 112 ? -9.089 0.978 -4.279 1.00 91.69 112 ALA A O 1
ATOM 829 N N . VAL A 1 113 ? -11.160 1.687 -3.790 1.00 93.31 113 VAL A N 1
ATOM 830 C CA . VAL A 1 113 ? -11.595 1.846 -5.189 1.00 93.31 113 VAL A CA 1
ATOM 831 C C . VAL A 1 113 ? -10.791 2.935 -5.907 1.00 93.31 113 VAL A C 1
ATOM 833 O O . VAL A 1 113 ? -10.358 2.729 -7.043 1.00 93.31 113 VAL A O 1
ATOM 836 N N . LEU A 1 114 ? -10.544 4.076 -5.254 1.00 93.00 114 LEU A N 1
ATOM 837 C CA . LEU A 1 114 ? -9.722 5.151 -5.824 1.00 93.00 114 LEU A CA 1
ATOM 838 C C . LEU A 1 114 ? -8.279 4.687 -6.064 1.00 93.00 114 LEU A C 1
ATOM 840 O O . LEU A 1 114 ? -7.734 4.886 -7.151 1.00 93.00 114 LEU A O 1
ATOM 844 N N . ALA A 1 115 ? -7.685 4.003 -5.087 1.00 91.38 115 ALA A N 1
ATOM 845 C CA . ALA A 1 115 ? -6.357 3.412 -5.216 1.00 91.38 115 ALA A CA 1
ATOM 846 C C . ALA A 1 115 ? -6.303 2.330 -6.312 1.00 91.38 115 ALA A C 1
ATOM 848 O O . ALA A 1 115 ? -5.309 2.223 -7.033 1.00 91.38 115 ALA A O 1
ATOM 849 N N . PHE A 1 116 ? -7.384 1.569 -6.502 1.00 91.62 116 PHE A N 1
ATOM 850 C CA . PHE A 1 116 ? -7.475 0.559 -7.555 1.00 91.62 116 PHE A CA 1
ATOM 851 C C . PHE A 1 116 ? -7.475 1.179 -8.958 1.00 91.62 116 PHE A C 1
ATOM 853 O O . PHE A 1 116 ? -6.843 0.648 -9.870 1.00 91.62 116 PHE A O 1
ATOM 860 N N . ALA A 1 117 ? -8.097 2.346 -9.144 1.00 90.75 117 ALA A N 1
ATOM 861 C CA . ALA A 1 117 ? -8.009 3.078 -10.410 1.00 90.75 117 ALA A CA 1
ATOM 862 C C . ALA A 1 117 ? -6.559 3.479 -10.746 1.00 90.75 117 ALA A C 1
ATOM 864 O O . ALA A 1 117 ? -6.141 3.414 -11.905 1.00 90.75 117 ALA A O 1
ATOM 865 N N . CYS A 1 118 ? -5.766 3.844 -9.734 1.00 89.31 118 CYS A N 1
ATOM 866 C CA . CYS A 1 118 ? -4.336 4.114 -9.895 1.00 89.31 118 CYS A CA 1
ATOM 867 C C . CYS A 1 118 ? -3.560 2.851 -10.286 1.00 89.31 118 CYS A C 1
ATOM 869 O O . CYS A 1 118 ? -2.716 2.909 -11.180 1.00 89.31 118 CYS A O 1
ATOM 871 N N . LEU A 1 119 ? -3.903 1.706 -9.692 1.00 89.81 119 LEU A N 1
ATOM 872 C CA . LEU A 1 119 ? -3.323 0.408 -10.034 1.00 89.81 119 LEU A CA 1
ATOM 873 C C . LEU A 1 119 ? -3.613 0.006 -11.483 1.00 89.81 119 LEU A C 1
ATOM 875 O O . LEU A 1 119 ? -2.706 -0.445 -12.183 1.00 89.81 119 LEU A O 1
ATOM 879 N N . LEU A 1 120 ? -4.844 0.203 -11.962 1.00 89.12 120 LEU A N 1
ATOM 880 C CA . LEU A 1 120 ? -5.205 -0.065 -13.358 1.00 89.12 120 LEU A CA 1
ATOM 881 C C . LEU A 1 120 ? -4.397 0.805 -14.323 1.00 89.12 120 LEU A C 1
ATOM 883 O O . LEU A 1 120 ? -3.877 0.302 -15.319 1.00 89.12 120 LEU A O 1
ATOM 887 N N . ARG A 1 121 ? -4.241 2.096 -14.007 1.00 86.25 121 ARG A N 1
ATOM 888 C CA . ARG A 1 121 ? -3.425 3.019 -14.807 1.00 86.25 121 ARG A CA 1
ATOM 889 C C . ARG A 1 121 ? -1.961 2.580 -14.851 1.00 86.25 121 ARG A C 1
ATOM 891 O O . ARG A 1 121 ? -1.384 2.535 -15.933 1.00 86.25 121 ARG A O 1
ATOM 898 N N . ALA A 1 122 ? -1.385 2.231 -13.703 1.00 83.62 122 ALA A N 1
ATOM 899 C CA . ALA A 1 122 ? -0.011 1.744 -13.610 1.00 83.62 122 ALA A CA 1
ATOM 900 C C . ALA A 1 122 ? 0.183 0.437 -14.395 1.00 83.62 122 ALA A C 1
ATOM 902 O O . ALA A 1 122 ? 1.125 0.307 -15.174 1.00 83.62 122 ALA A O 1
ATOM 903 N N . SER A 1 123 ? -0.765 -0.495 -14.273 1.00 85.50 123 SER A N 1
ATOM 904 C CA . SER A 1 123 ? -0.757 -1.766 -15.007 1.00 85.50 123 SER A CA 1
ATOM 905 C C . SER A 1 123 ? -0.802 -1.543 -16.519 1.00 85.50 123 SER A C 1
ATOM 907 O O . SER A 1 123 ? -0.016 -2.135 -17.257 1.00 85.50 123 SER A O 1
ATOM 909 N N . LEU A 1 124 ? -1.678 -0.649 -16.988 1.00 84.44 124 LEU A N 1
ATOM 910 C CA . LEU A 1 124 ? -1.779 -0.296 -18.404 1.00 84.44 124 LEU A CA 1
ATOM 911 C C . LEU A 1 124 ? -0.495 0.369 -18.915 1.00 84.44 124 LEU A C 1
ATOM 913 O O . LEU A 1 124 ? -0.044 0.057 -20.018 1.00 84.44 124 LEU A O 1
ATOM 917 N N . ALA A 1 125 ? 0.111 1.249 -18.116 1.00 82.19 125 ALA A N 1
ATOM 918 C CA . ALA A 1 125 ? 1.382 1.879 -18.453 1.00 82.19 125 ALA A CA 1
ATOM 919 C C . ALA A 1 125 ? 2.502 0.836 -18.598 1.00 82.19 125 ALA A C 1
ATOM 921 O O . ALA A 1 125 ? 3.228 0.867 -19.588 1.00 82.19 125 ALA A O 1
ATOM 922 N N . LEU A 1 126 ? 2.594 -0.143 -17.689 1.00 77.94 126 LEU A N 1
ATOM 923 C CA . LEU A 1 126 ? 3.580 -1.224 -17.795 1.00 77.94 126 LEU A CA 1
ATOM 924 C C . LEU A 1 126 ? 3.376 -2.111 -19.019 1.00 77.94 126 LEU A C 1
ATOM 926 O O . LEU A 1 126 ? 4.347 -2.443 -19.699 1.00 77.94 126 LEU A O 1
ATOM 930 N N . VAL A 1 127 ? 2.132 -2.481 -19.325 1.00 79.00 127 VAL A N 1
ATOM 931 C CA . VAL A 1 127 ? 1.826 -3.255 -20.537 1.00 79.00 127 VAL A CA 1
ATOM 932 C C . VAL A 1 127 ? 2.180 -2.455 -21.793 1.00 79.00 127 VAL A C 1
ATOM 934 O O . VAL A 1 127 ? 2.744 -3.017 -22.724 1.00 79.00 127 VAL A O 1
ATOM 937 N N . SER A 1 128 ? 1.927 -1.144 -21.799 1.00 74.38 128 SER A N 1
ATOM 938 C CA . SER A 1 128 ? 2.235 -0.262 -22.935 1.00 74.38 128 SER A CA 1
ATOM 939 C C . SER A 1 128 ? 3.739 -0.033 -23.134 1.00 74.38 128 SER A C 1
ATOM 941 O O . SER A 1 128 ? 4.187 0.144 -24.263 1.00 74.38 128 SER A O 1
ATOM 943 N N . LEU A 1 129 ? 4.531 -0.060 -22.056 1.00 64.00 129 LEU A N 1
ATOM 944 C CA . LEU A 1 129 ? 5.998 0.027 -22.105 1.00 64.00 129 LEU A CA 1
ATOM 945 C C . LEU A 1 129 ? 6.656 -1.283 -22.557 1.00 64.00 129 LEU A C 1
ATOM 947 O O . LEU A 1 129 ? 7.800 -1.283 -23.015 1.00 64.00 129 LEU A O 1
ATOM 951 N N . LYS A 1 130 ? 5.939 -2.406 -22.458 1.00 57.12 130 LYS A N 1
ATOM 952 C CA . LYS A 1 130 ? 6.370 -3.699 -22.984 1.00 57.12 130 LYS A CA 1
ATOM 953 C C . LYS A 1 130 ? 6.158 -3.712 -24.502 1.00 57.12 130 LYS A C 1
ATOM 955 O O . LYS A 1 130 ? 5.193 -4.280 -25.004 1.00 57.12 130 LYS A O 1
ATOM 960 N N . VAL A 1 131 ? 7.066 -3.062 -25.236 1.00 50.53 131 VAL A N 1
ATOM 961 C CA . VAL A 1 131 ? 7.154 -3.154 -26.705 1.00 50.53 131 VAL A CA 1
ATOM 962 C C . VAL A 1 131 ? 7.099 -4.639 -27.101 1.00 50.53 131 VAL A C 1
ATOM 964 O O . VAL A 1 131 ? 7.801 -5.448 -26.484 1.00 50.53 131 VAL A O 1
ATOM 967 N N . PRO A 1 132 ? 6.265 -5.038 -28.081 1.00 43.91 132 PRO A N 1
ATOM 968 C CA . 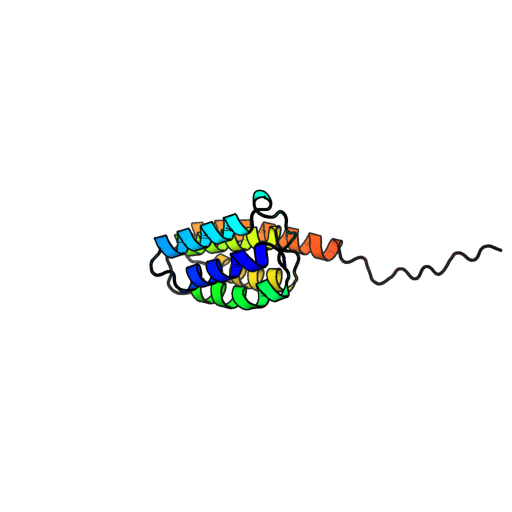PRO A 1 132 ? 6.127 -6.436 -28.450 1.00 43.91 132 PRO A CA 1
ATOM 969 C C . PRO A 1 132 ? 7.482 -6.985 -28.898 1.00 43.91 132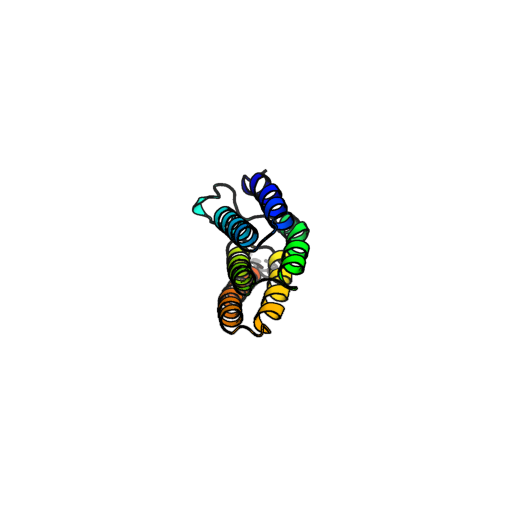 PRO A C 1
ATOM 971 O O . PRO A 1 132 ? 8.133 -6.440 -29.790 1.00 43.91 132 PRO A O 1
ATOM 974 N N . ALA A 1 133 ? 7.894 -8.094 -28.285 1.00 47.41 133 ALA A N 1
ATOM 975 C CA . ALA A 1 133 ? 8.933 -8.965 -28.812 1.00 47.41 133 ALA A CA 1
ATOM 976 C C . ALA A 1 133 ? 8.437 -9.527 -30.154 1.00 47.41 133 ALA A C 1
ATOM 978 O O . ALA A 1 133 ? 7.802 -10.576 -30.212 1.00 47.41 133 ALA A O 1
ATOM 979 N N . GLY A 1 134 ? 8.623 -8.752 -31.220 1.00 45.28 134 GLY A N 1
ATOM 980 C CA . GLY A 1 134 ? 7.979 -9.013 -32.499 1.00 45.28 134 GLY A CA 1
ATOM 981 C C . GLY A 1 134 ? 8.215 -7.942 -33.556 1.00 45.28 134 GLY A C 1
ATOM 982 O O . GLY A 1 134 ? 7.326 -7.706 -34.361 1.00 45.28 134 GLY A O 1
ATOM 983 N N . SER A 1 135 ? 9.397 -7.325 -33.594 1.00 38.66 135 SER A N 1
ATOM 984 C CA . SER A 1 135 ? 9.884 -6.687 -34.822 1.00 38.66 135 SER A CA 1
ATOM 985 C C . SER A 1 135 ? 11.084 -7.474 -35.337 1.00 38.66 135 SER A C 1
ATOM 987 O O . SER A 1 135 ? 12.223 -7.125 -35.024 1.00 38.66 135 SER A O 1
ATOM 989 N N . PRO A 1 136 ? 10.890 -8.547 -36.127 1.00 41.53 136 PRO A N 1
ATOM 990 C CA . PRO A 1 136 ? 11.931 -8.922 -37.056 1.00 41.53 136 PRO A CA 1
ATOM 991 C C . PRO A 1 136 ? 11.961 -7.814 -38.112 1.00 41.53 136 PRO A C 1
ATOM 993 O O . PRO A 1 136 ? 11.138 -7.806 -39.022 1.00 41.53 136 PRO A O 1
ATOM 996 N N . SER A 1 137 ? 12.916 -6.890 -38.018 1.00 39.91 137 SER A N 1
ATOM 997 C CA . SER A 1 137 ? 13.344 -6.093 -39.174 1.00 39.91 137 SER A CA 1
ATOM 998 C C . SER A 1 137 ? 14.039 -7.017 -40.187 1.00 39.91 137 SER A C 1
ATOM 1000 O O . SER A 1 137 ? 15.239 -6.939 -40.423 1.00 39.91 137 SER A O 1
ATOM 1002 N N . ARG A 1 138 ? 13.283 -7.962 -40.752 1.00 46.47 138 ARG A N 1
ATOM 1003 C CA . ARG A 1 138 ? 13.478 -8.456 -42.115 1.00 46.47 138 ARG A CA 1
ATOM 1004 C C . ARG A 1 138 ? 12.599 -7.564 -42.989 1.00 46.47 138 ARG A C 1
ATOM 1006 O O . ARG A 1 138 ? 11.517 -7.204 -42.553 1.00 46.47 138 ARG A O 1
ATOM 1013 N N . TYR A 1 139 ? 13.065 -7.247 -44.192 1.00 44.53 139 TYR A N 1
ATOM 1014 C CA . TYR A 1 139 ? 12.490 -6.303 -45.167 1.00 44.53 139 TYR A CA 1
ATOM 1015 C C . TYR A 1 139 ? 13.090 -4.891 -45.161 1.00 44.53 139 TYR A C 1
ATOM 1017 O O . TYR A 1 139 ? 12.389 -3.894 -45.076 1.00 44.53 139 TYR A O 1
ATOM 1025 N N . MET A 1 140 ? 14.398 -4.812 -45.408 1.00 38.06 140 MET A N 1
ATOM 1026 C CA . MET A 1 140 ? 14.885 -3.977 -46.513 1.00 38.06 140 MET A CA 1
ATOM 1027 C C . MET A 1 140 ? 15.899 -4.794 -47.323 1.00 38.06 140 MET A C 1
ATOM 1029 O O . MET A 1 140 ? 17.108 -4.644 -47.203 1.00 38.06 140 MET A O 1
ATOM 1033 N N . GLN A 1 141 ? 15.367 -5.723 -48.123 1.00 42.59 141 GLN A N 1
ATOM 1034 C CA . GLN A 1 141 ? 15.914 -5.966 -49.454 1.00 42.59 141 GLN A CA 1
ATOM 1035 C C . GLN A 1 141 ? 15.511 -4.759 -50.296 1.00 42.59 141 GLN A C 1
ATOM 1037 O O . GLN A 1 141 ? 14.321 -4.586 -50.534 1.00 42.59 141 GLN A O 1
ATOM 1042 N N . TRP A 1 142 ? 16.476 -3.962 -50.738 1.00 39.47 142 TRP A N 1
ATOM 1043 C CA . TRP A 1 142 ? 16.388 -3.263 -52.015 1.00 39.47 142 TRP A CA 1
ATOM 1044 C C . TRP A 1 142 ? 17.760 -3.367 -52.674 1.00 39.47 142 TRP A C 1
ATOM 1046 O O . TRP A 1 142 ? 18.783 -3.144 -52.026 1.00 39.47 142 TRP A O 1
ATOM 1056 N N . HIS A 1 143 ? 17.710 -3.860 -53.908 1.00 44.12 143 HIS A N 1
ATOM 1057 C CA . HIS A 1 143 ? 18.809 -4.040 -54.847 1.00 44.12 143 HIS A CA 1
ATOM 1058 C C . HIS A 1 143 ? 19.567 -2.743 -55.126 1.00 44.12 143 HIS A C 1
ATOM 1060 O O . HIS A 1 143 ? 18.912 -1.675 -55.119 1.00 44.12 143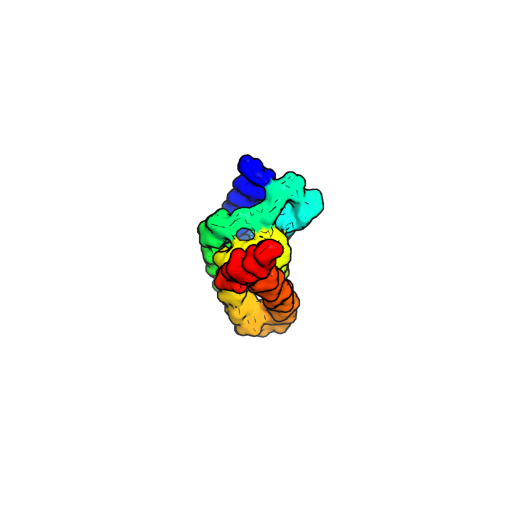 HIS A O 1
#

Secondary structure (DSSP, 8-state):
--HHHHHHHHHHHHHHH--SHHHHHHHHHHHHHHTSGGG-SS-SPPHHHHHHHHHHHHHHTTSS--HHHHHHHHHHHHHHHHH---HHHHHHHHHHHHHHTT-S-HHHHHHHHHHHHHHHHHHHHHHHHS--S----------

Sequence (143 aa):
MTAIHIRLPPLVELLRSASGEDAQLSALNALRLALEPSCNDSGPCPDDFVATWLPGVLMQHQANISSDVRRSLAAFTGQLVINHTGVQGIVHSAACLATLMRDNTPGVVKEAVLAFACLLRASLALVSLKVPAGSPSRYMQWH

InterPro domains:
  IPR011989 Armadillo-like helical [G3DSA:1.25.10.10] (9-142)
  IPR016024 Armadillo-type fold [SSF48371] (8-122)
  IPR021850 Symplekin/Pta1 [PTHR15245] (4-130)

pLDDT: mean 75.02, std 15.21, range [38.06, 93.5]